Protein AF-A0A956JD19-F1 (afdb_monomer_lite)

Foldseek 3Di:
DDKDWLDWEDDPFGIKTKIFDFADPDPDDDPPDDPQWTETFIWMWDQGPVRDIDDTDTLDHDTPKHKANWAKYFADAAVDRATKMWIWIDIVVDFTWIFIAHPNSHTPDGIDGPRVPDDDDRDDHQWDQDFQRKTKGWDAPDVPGPDIDMDIDHRNGDGDDDDD

pLDDT: mean 80.89, std 16.28, range [37.28, 97.06]

Radius of gyration: 16.36 Å; chains: 1; bounding box: 52×37×40 Å

Structure (mmCIF, N/CA/C/O backbone):
data_AF-A0A956JD19-F1
#
_entry.id   AF-A0A956JD19-F1
#
loop_
_atom_site.group_PDB
_atom_site.id
_atom_site.type_symbol
_atom_site.label_atom_id
_atom_site.label_alt_id
_atom_site.label_comp_id
_atom_site.label_asym_id
_atom_site.label_entity_id
_atom_site.label_seq_id
_atom_site.pdbx_PDB_ins_code
_atom_site.Cartn_x
_atom_site.Cartn_y
_atom_site.Cartn_z
_atom_site.occupancy
_atom_site.B_iso_or_equiv
_atom_site.auth_seq_id
_atom_site.auth_comp_id
_atom_site.auth_asym_id
_atom_site.auth_atom_id
_atom_site.pdbx_PDB_model_num
ATOM 1 N N . MET A 1 1 ? 9.525 16.957 -7.172 1.00 48.44 1 MET A N 1
ATOM 2 C CA . MET A 1 1 ? 9.173 15.531 -7.060 1.00 48.44 1 MET A CA 1
ATOM 3 C C . MET A 1 1 ? 8.176 15.224 -8.157 1.00 48.44 1 MET A C 1
ATOM 5 O O . MET A 1 1 ? 7.160 15.902 -8.221 1.00 48.44 1 MET A O 1
ATOM 9 N N . ALA A 1 2 ? 8.497 14.289 -9.046 1.00 60.81 2 ALA A N 1
ATOM 10 C CA . ALA A 1 2 ? 7.468 13.581 -9.795 1.00 60.81 2 ALA A CA 1
ATOM 11 C C . ALA A 1 2 ? 7.037 12.407 -8.906 1.00 60.81 2 ALA A C 1
ATOM 13 O O . ALA A 1 2 ? 7.885 11.768 -8.280 1.00 60.81 2 ALA A O 1
ATOM 14 N N . SER A 1 3 ? 5.739 12.197 -8.756 1.00 65.25 3 SER A N 1
ATOM 15 C CA . SER A 1 3 ? 5.184 11.096 -7.980 1.00 65.25 3 SER A CA 1
ATOM 16 C C . SER A 1 3 ? 3.886 10.664 -8.636 1.00 65.25 3 SER A C 1
ATOM 18 O O . SER A 1 3 ? 3.128 11.505 -9.126 1.00 65.25 3 SER A O 1
ATOM 20 N N . GLU A 1 4 ? 3.669 9.358 -8.662 1.00 79.06 4 GLU A N 1
ATOM 21 C CA . GLU A 1 4 ? 2.478 8.726 -9.200 1.00 79.06 4 GLU A CA 1
ATOM 22 C C . GLU A 1 4 ? 1.691 8.098 -8.053 1.00 79.06 4 GLU A C 1
ATOM 24 O O . GLU A 1 4 ? 2.260 7.500 -7.137 1.00 79.06 4 GLU A O 1
ATOM 29 N N . LEU A 1 5 ? 0.369 8.261 -8.086 1.00 83.88 5 LEU A N 1
ATOM 30 C CA . LEU A 1 5 ? -0.511 7.645 -7.103 1.00 83.88 5 LEU A CA 1
ATOM 31 C C . LEU A 1 5 ? -0.462 6.122 -7.263 1.00 83.88 5 LEU A C 1
ATOM 33 O O . LEU A 1 5 ? -0.777 5.614 -8.336 1.00 83.88 5 LEU A O 1
ATOM 37 N N . GLY A 1 6 ? -0.103 5.416 -6.193 1.00 84.56 6 GLY A N 1
ATOM 38 C CA . GLY A 1 6 ? -0.198 3.959 -6.117 1.00 84.56 6 GLY A CA 1
ATOM 39 C C . GLY A 1 6 ? -1.596 3.507 -5.692 1.00 84.56 6 GLY A C 1
ATOM 40 O O . GLY A 1 6 ? -2.236 2.705 -6.372 1.00 84.56 6 GLY A O 1
ATOM 41 N N . GLY A 1 7 ? -2.124 4.101 -4.617 1.00 89.88 7 GLY A N 1
ATOM 42 C CA . GLY A 1 7 ? -3.463 3.782 -4.125 1.00 89.88 7 GLY A CA 1
ATOM 43 C C . GLY A 1 7 ? -3.964 4.691 -3.013 1.00 89.88 7 GLY A C 1
ATOM 44 O O . GLY A 1 7 ? -3.231 5.558 -2.529 1.00 89.88 7 GLY A O 1
ATOM 45 N N . ALA A 1 8 ? -5.229 4.500 -2.631 1.00 92.19 8 ALA A N 1
ATOM 46 C CA . ALA A 1 8 ? -5.887 5.320 -1.624 1.00 92.19 8 ALA A CA 1
ATOM 47 C C . ALA A 1 8 ? -6.795 4.494 -0.702 1.00 92.19 8 ALA A C 1
ATOM 49 O O . ALA A 1 8 ? -7.709 3.804 -1.149 1.00 92.19 8 ALA A O 1
ATOM 50 N N . ALA A 1 9 ? -6.616 4.647 0.608 1.00 93.31 9 ALA A N 1
ATOM 51 C CA . ALA A 1 9 ? -7.448 4.022 1.627 1.00 93.31 9 ALA A CA 1
ATOM 52 C C . ALA A 1 9 ? -8.244 5.060 2.428 1.00 93.31 9 ALA A C 1
ATOM 54 O O . ALA A 1 9 ? -7.809 6.193 2.625 1.00 93.31 9 ALA A O 1
ATOM 55 N N . ILE A 1 10 ? -9.413 4.654 2.927 1.00 91.12 10 ILE A N 1
ATOM 56 C CA . ILE A 1 10 ? -10.207 5.468 3.855 1.00 91.12 10 ILE A CA 1
ATOM 57 C C . ILE A 1 10 ? -9.509 5.504 5.219 1.00 91.12 10 ILE A C 1
ATOM 59 O O . ILE A 1 10 ? -9.130 4.459 5.752 1.00 91.12 10 ILE A O 1
ATOM 63 N N . SER A 1 11 ? -9.414 6.703 5.789 1.00 91.19 11 SER A N 1
ATOM 64 C CA . SER A 1 11 ? -9.006 6.972 7.170 1.00 91.19 11 SER A CA 1
ATOM 65 C C . SER A 1 11 ? -10.190 7.518 7.970 1.00 91.19 11 SER A C 1
ATOM 67 O O . SER A 1 11 ? -11.114 8.099 7.398 1.00 91.19 11 SER A O 1
ATOM 69 N N . ALA A 1 12 ? -10.153 7.405 9.302 1.00 86.69 12 ALA A N 1
ATOM 70 C CA . ALA A 1 12 ? -11.131 8.052 10.176 1.00 86.69 12 ALA A CA 1
ATOM 71 C C . ALA A 1 12 ? -11.235 9.575 9.949 1.00 86.69 12 ALA A C 1
ATOM 73 O O . ALA A 1 12 ? -12.303 10.155 10.145 1.00 86.69 12 ALA A O 1
ATOM 74 N N . GLY A 1 13 ? -10.137 10.222 9.542 1.00 87.50 13 GLY A N 1
ATOM 75 C CA . GLY A 1 13 ? -10.056 11.673 9.352 1.00 87.50 13 GLY A CA 1
ATOM 76 C C . GLY A 1 13 ? -10.037 12.143 7.898 1.00 87.50 13 GLY A C 1
ATOM 77 O O . GLY A 1 13 ? -9.873 13.340 7.677 1.00 87.50 13 GLY A O 1
ATOM 78 N N . GLY A 1 14 ? -10.167 11.241 6.919 1.00 93.00 14 GLY A N 1
ATOM 79 C CA . GLY A 1 14 ? -10.000 11.553 5.500 1.00 93.00 14 GLY A CA 1
ATOM 80 C C . GLY A 1 14 ? -9.499 10.350 4.705 1.00 93.00 14 GLY A C 1
ATOM 81 O O . GLY A 1 14 ? -10.160 9.313 4.658 1.00 93.00 14 GLY A O 1
ATOM 82 N N . TRP A 1 15 ? -8.335 10.490 4.073 1.00 93.25 15 TRP A N 1
ATOM 83 C CA . TRP A 1 15 ? -7.761 9.487 3.175 1.00 93.25 15 TRP A CA 1
ATOM 84 C C . TRP A 1 15 ? -6.287 9.263 3.487 1.00 93.25 15 TRP A C 1
ATOM 86 O O . TRP A 1 15 ? -5.600 10.154 3.981 1.00 93.25 15 TRP A O 1
ATOM 96 N N . VAL A 1 16 ? -5.790 8.086 3.138 1.00 94.50 16 VAL A N 1
ATOM 97 C CA . VAL A 1 16 ? -4.364 7.765 3.126 1.00 94.50 16 VAL A CA 1
ATOM 98 C C . VAL A 1 16 ? -3.981 7.427 1.708 1.00 94.50 16 VAL A C 1
ATOM 100 O O . VAL A 1 16 ? -4.634 6.593 1.090 1.00 94.50 16 VAL A O 1
ATOM 103 N N . LEU A 1 17 ? -2.940 8.065 1.194 1.00 93.25 17 LEU A N 1
ATOM 104 C CA . LEU A 1 17 ? -2.399 7.788 -0.127 1.00 93.25 17 LEU A CA 1
ATOM 105 C C . LEU A 1 17 ? -1.077 7.052 0.016 1.00 93.25 17 LEU A C 1
ATOM 107 O O . LEU A 1 17 ? -0.261 7.432 0.857 1.00 93.25 17 LEU A O 1
ATOM 111 N N . VAL A 1 18 ? -0.847 6.068 -0.849 1.00 91.69 18 VAL A N 1
ATOM 112 C CA . VAL A 1 18 ? 0.504 5.583 -1.146 1.00 91.69 18 VAL A CA 1
ATOM 113 C C . VAL A 1 18 ? 0.912 6.021 -2.537 1.00 91.69 18 VAL A C 1
ATOM 115 O O . VAL A 1 18 ? 0.091 6.125 -3.451 1.00 91.69 18 VAL A O 1
ATOM 118 N N . LEU A 1 19 ? 2.191 6.314 -2.678 1.00 87.25 19 LEU A N 1
ATOM 119 C CA . LEU A 1 19 ? 2.780 6.966 -3.826 1.00 87.25 19 LEU A CA 1
ATOM 120 C C . LEU A 1 19 ? 3.996 6.167 -4.272 1.00 87.25 19 LEU A C 1
ATOM 122 O O . LEU A 1 19 ? 4.847 5.858 -3.443 1.00 87.25 19 LEU A O 1
ATOM 126 N N . ASN A 1 20 ? 4.124 5.933 -5.574 1.00 80.88 20 ASN A N 1
ATOM 127 C CA . ASN A 1 20 ? 5.423 5.638 -6.165 1.00 80.88 20 ASN A CA 1
ATOM 128 C C . ASN A 1 20 ? 6.095 6.992 -6.411 1.00 80.88 20 ASN A C 1
ATOM 130 O O . ASN A 1 20 ? 5.587 7.819 -7.180 1.00 80.88 20 ASN A O 1
ATOM 134 N N . ALA A 1 21 ? 7.187 7.288 -5.717 1.00 65.81 21 ALA A N 1
ATOM 135 C CA . ALA A 1 21 ? 7.837 8.586 -5.814 1.00 65.81 21 ALA A CA 1
ATOM 136 C C . ALA A 1 21 ? 9.330 8.440 -6.085 1.00 65.81 21 ALA A C 1
ATOM 138 O O . ALA A 1 21 ? 9.998 7.551 -5.582 1.00 65.81 21 ALA A O 1
ATOM 139 N N . HIS A 1 22 ? 9.860 9.347 -6.900 1.00 61.62 22 HIS A N 1
ATOM 140 C CA . HIS A 1 22 ? 11.223 9.253 -7.422 1.00 61.62 22 HIS A CA 1
ATOM 14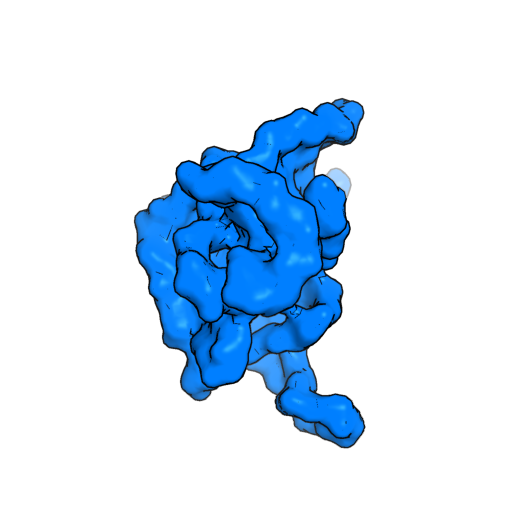1 C C . HIS A 1 22 ? 12.349 9.510 -6.397 1.00 61.62 22 HIS A C 1
ATOM 143 O O . HIS A 1 22 ? 13.493 9.582 -6.838 1.00 61.62 22 HIS A O 1
ATOM 149 N N . GLN A 1 23 ? 12.036 9.728 -5.104 1.00 64.94 23 GLN A N 1
ATOM 150 C CA . GLN A 1 23 ? 13.008 9.694 -3.997 1.00 64.94 23 GLN A CA 1
ATOM 151 C C . GLN A 1 23 ? 12.409 10.031 -2.622 1.00 64.94 23 GLN A C 1
ATOM 153 O O . GLN A 1 23 ? 11.797 11.099 -2.485 1.00 64.94 23 GLN A O 1
ATOM 158 N N . ALA A 1 24 ? 12.750 9.249 -1.590 1.00 59.19 24 ALA A N 1
ATOM 159 C CA . ALA A 1 24 ? 12.874 9.750 -0.218 1.00 59.19 24 ALA A CA 1
ATOM 160 C C . ALA A 1 24 ? 13.912 10.898 -0.142 1.00 59.19 24 ALA A C 1
ATOM 162 O O . ALA A 1 24 ? 14.731 11.039 -1.052 1.00 59.19 24 ALA A O 1
ATOM 163 N N . PRO A 1 25 ? 13.900 11.799 0.867 1.00 55.69 25 PRO A N 1
ATOM 164 C CA . PRO A 1 25 ? 14.813 12.931 0.921 1.00 55.69 25 PRO A CA 1
ATOM 165 C C . PRO A 1 25 ? 16.252 12.427 0.851 1.00 55.69 25 PRO A C 1
ATOM 167 O O . PRO A 1 25 ? 16.752 11.826 1.798 1.00 55.69 25 PRO A O 1
ATOM 170 N N . ALA A 1 26 ? 16.913 12.680 -0.278 1.00 46.59 26 ALA A N 1
ATOM 171 C CA . ALA A 1 26 ? 18.277 12.242 -0.503 1.00 46.59 26 ALA A CA 1
ATOM 172 C C . ALA A 1 26 ? 19.179 12.731 0.641 1.00 46.59 26 ALA A C 1
ATOM 174 O O . ALA A 1 26 ? 19.298 13.935 0.883 1.00 46.59 26 ALA A O 1
ATOM 175 N N . THR A 1 27 ? 19.859 11.811 1.322 1.00 47.06 27 THR A N 1
ATOM 176 C CA . THR A 1 27 ? 20.894 12.139 2.321 1.00 47.06 27 THR A CA 1
ATOM 177 C C . THR A 1 27 ? 22.120 12.817 1.694 1.00 47.06 27 THR A C 1
ATOM 179 O O . THR A 1 27 ? 22.932 13.410 2.405 1.00 47.06 27 THR A O 1
ATOM 182 N N . LEU A 1 28 ? 22.240 12.796 0.362 1.00 39.66 28 LEU A N 1
ATOM 183 C CA . LEU A 1 28 ? 23.251 13.509 -0.414 1.00 39.66 28 LEU A CA 1
ATOM 184 C C . LEU A 1 28 ? 22.563 14.470 -1.390 1.00 39.66 28 LEU A C 1
ATOM 186 O O . LEU A 1 28 ? 21.637 14.092 -2.099 1.00 39.66 28 LEU A O 1
ATOM 190 N N . GLY A 1 29 ? 23.004 15.731 -1.374 1.00 37.28 29 GLY A N 1
ATOM 191 C CA . GLY A 1 29 ? 22.355 16.871 -2.022 1.00 37.28 29 GLY A CA 1
ATOM 192 C C . GLY A 1 29 ? 21.846 16.611 -3.443 1.00 37.28 29 GLY A C 1
ATOM 193 O O . GLY A 1 29 ? 22.511 15.969 -4.253 1.00 37.28 29 GLY A O 1
ATOM 194 N N . GLN A 1 30 ? 20.656 17.156 -3.714 1.00 40.50 30 GLN A N 1
ATOM 195 C CA . GLN A 1 30 ? 19.883 16.981 -4.941 1.00 40.50 30 GLN A CA 1
ATOM 196 C C . GLN A 1 30 ? 20.736 17.036 -6.212 1.00 40.50 30 GLN A C 1
ATOM 198 O O . GLN A 1 30 ? 21.075 18.107 -6.715 1.00 40.50 30 GLN A O 1
ATOM 203 N N . SER A 1 31 ? 21.006 15.860 -6.771 1.00 37.94 31 SER A N 1
ATOM 204 C CA . SER A 1 31 ? 21.437 15.709 -8.155 1.00 37.94 31 SER A CA 1
ATOM 205 C C . SER A 1 31 ? 20.204 15.325 -8.961 1.00 37.94 31 SER A C 1
ATOM 207 O O . SER A 1 31 ? 19.841 14.165 -9.103 1.00 37.94 31 SER A O 1
ATOM 209 N N . SER A 1 32 ? 19.497 16.366 -9.388 1.00 43.31 32 SER A N 1
ATOM 210 C CA . SER A 1 32 ? 18.395 16.353 -10.347 1.00 43.31 32 SER A CA 1
ATOM 211 C C . SER A 1 32 ? 18.546 15.256 -11.420 1.00 43.31 32 SER A C 1
ATOM 213 O O . SER A 1 32 ? 19.412 15.372 -12.282 1.00 43.31 32 SER A O 1
ATOM 215 N N . TYR A 1 33 ? 17.647 14.266 -11.408 1.00 49.62 33 TYR A N 1
ATOM 216 C CA . TYR A 1 33 ? 17.371 13.327 -12.507 1.00 49.62 33 TYR A CA 1
ATOM 217 C C . TYR A 1 33 ? 18.577 12.570 -13.094 1.00 49.62 33 TYR A C 1
ATOM 219 O O . TYR A 1 33 ? 18.645 12.401 -14.310 1.00 49.62 33 TYR A O 1
ATOM 227 N N . ASP A 1 34 ? 19.528 12.113 -12.277 1.00 52.50 34 ASP A N 1
ATOM 228 C CA . ASP A 1 34 ? 20.546 11.166 -12.748 1.00 52.50 34 ASP A CA 1
ATOM 229 C C . ASP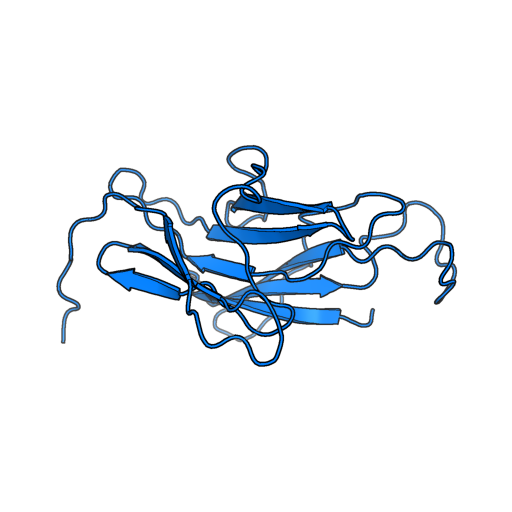 A 1 34 ? 20.009 9.720 -12.676 1.00 52.50 34 ASP A C 1
ATOM 231 O O . ASP A 1 34 ? 19.869 9.177 -11.578 1.00 52.50 34 ASP A O 1
ATOM 235 N N . PRO A 1 35 ? 19.746 9.047 -13.814 1.00 53.06 35 PRO A N 1
ATOM 236 C CA . PRO A 1 35 ? 19.207 7.686 -13.828 1.00 53.06 35 PRO A CA 1
ATOM 237 C C . PRO A 1 35 ? 20.093 6.648 -13.121 1.00 53.06 35 PRO A C 1
ATOM 239 O O . PRO A 1 35 ? 19.615 5.558 -12.824 1.00 53.06 35 PRO A O 1
ATOM 242 N N . GLY A 1 36 ? 21.376 6.952 -12.882 1.00 53.66 36 GLY A N 1
ATOM 243 C CA . GLY A 1 36 ? 22.304 6.074 -12.166 1.00 53.66 36 GLY A CA 1
ATOM 244 C C . GLY A 1 36 ? 22.221 6.158 -10.638 1.00 53.66 36 GLY A C 1
ATOM 245 O O . GLY A 1 36 ? 22.753 5.276 -9.966 1.00 53.66 36 GLY A O 1
ATOM 246 N N . SER A 1 37 ? 21.575 7.193 -10.092 1.00 56.62 37 SER A N 1
ATOM 247 C CA . SER A 1 37 ? 21.452 7.434 -8.645 1.00 56.62 37 SER A CA 1
ATOM 248 C C . SER A 1 37 ? 20.009 7.629 -8.161 1.00 56.62 37 SER A C 1
ATOM 250 O O . SER A 1 37 ? 19.789 7.747 -6.957 1.00 56.62 37 SER A O 1
ATOM 252 N N . MET A 1 38 ? 19.029 7.624 -9.070 1.00 58.19 38 MET A N 1
ATOM 253 C CA . MET A 1 38 ? 17.605 7.640 -8.731 1.00 58.19 38 MET A CA 1
ATOM 254 C C . MET A 1 38 ? 17.148 6.278 -8.192 1.00 58.19 38 MET A C 1
ATOM 256 O O . MET A 1 38 ? 17.320 5.264 -8.868 1.00 58.19 38 MET A O 1
ATOM 260 N N . ASN A 1 39 ? 16.524 6.287 -7.013 1.00 64.75 39 ASN A N 1
ATOM 261 C CA . ASN A 1 39 ? 15.675 5.217 -6.501 1.00 64.75 39 ASN A CA 1
ATOM 262 C C . ASN A 1 39 ? 14.200 5.649 -6.545 1.00 64.75 39 ASN A C 1
ATOM 264 O O . ASN A 1 39 ? 13.876 6.798 -6.256 1.00 64.75 39 ASN A O 1
ATOM 268 N N . GLN A 1 40 ? 13.302 4.750 -6.939 1.00 74.75 40 GLN A N 1
ATOM 269 C CA . GLN A 1 40 ? 11.874 4.903 -6.662 1.00 74.75 40 GLN A CA 1
ATOM 270 C C . GLN A 1 40 ? 11.591 4.340 -5.274 1.00 74.75 40 GLN A C 1
ATOM 272 O O . GLN A 1 40 ? 11.990 3.224 -4.979 1.00 74.75 40 GLN A O 1
ATOM 277 N N . ASP A 1 41 ? 10.926 5.128 -4.440 1.00 84.56 41 ASP A N 1
ATOM 278 C CA . ASP A 1 41 ? 10.539 4.752 -3.089 1.00 84.56 41 ASP A CA 1
ATOM 279 C C . ASP A 1 41 ? 9.022 4.865 -2.924 1.00 84.56 41 ASP A C 1
ATOM 281 O O . ASP A 1 41 ? 8.346 5.664 -3.590 1.00 84.56 41 ASP A O 1
ATOM 285 N N . ILE A 1 42 ? 8.491 4.102 -1.973 1.00 87.31 42 ILE A N 1
ATOM 286 C CA . ILE A 1 42 ? 7.083 4.142 -1.608 1.00 87.31 42 ILE A CA 1
ATOM 287 C C . ILE A 1 42 ? 6.885 5.189 -0.517 1.00 87.31 42 ILE A C 1
ATOM 289 O O . ILE A 1 42 ? 7.340 5.046 0.620 1.00 87.31 42 ILE A O 1
ATOM 293 N N . GLY A 1 43 ? 6.173 6.252 -0.877 1.00 90.25 43 GLY A N 1
ATOM 294 C CA . GLY A 1 43 ? 5.724 7.285 0.045 1.00 90.25 43 GLY A CA 1
ATOM 295 C C . GLY A 1 43 ? 4.298 7.029 0.522 1.00 90.25 43 GLY A C 1
ATOM 296 O O . GLY A 1 43 ? 3.477 6.475 -0.201 1.00 90.25 43 GLY A O 1
ATOM 297 N N . MET A 1 44 ? 3.983 7.497 1.720 1.00 92.81 44 MET A N 1
ATOM 298 C CA . MET A 1 44 ? 2.653 7.532 2.308 1.00 92.81 44 MET A CA 1
ATOM 299 C C . MET A 1 44 ? 2.323 8.963 2.722 1.00 92.81 44 MET A C 1
ATOM 301 O O . MET A 1 44 ? 3.178 9.686 3.229 1.00 92.81 44 MET A O 1
ATOM 305 N N . SER A 1 45 ? 1.084 9.398 2.523 1.00 93.81 45 SER A N 1
ATOM 306 C CA . SER A 1 45 ? 0.632 10.697 3.018 1.00 93.81 45 SER A CA 1
ATOM 307 C C . SER A 1 45 ? -0.828 10.654 3.441 1.00 93.81 45 SER A C 1
ATOM 309 O O . SER A 1 45 ? -1.665 10.042 2.779 1.00 93.81 45 SER A O 1
ATOM 311 N N . MET A 1 46 ? -1.129 11.328 4.546 1.00 94.25 46 MET A N 1
ATOM 312 C CA . MET A 1 46 ? -2.494 11.524 5.022 1.00 94.25 46 MET A CA 1
ATOM 313 C C . MET A 1 46 ? -3.093 12.753 4.343 1.00 94.25 46 MET A C 1
ATOM 315 O O . MET A 1 46 ? -2.476 13.816 4.330 1.00 94.25 46 MET A O 1
ATOM 319 N N . ILE A 1 47 ? -4.313 12.630 3.835 1.00 94.31 47 ILE A N 1
ATOM 320 C CA . ILE A 1 47 ? -5.116 13.744 3.336 1.00 94.31 47 ILE A CA 1
ATOM 321 C C . ILE A 1 47 ? -6.273 13.948 4.306 1.00 94.31 47 ILE A C 1
ATOM 323 O O . ILE A 1 47 ? -7.095 13.048 4.498 1.00 94.31 47 ILE A O 1
ATOM 327 N N . GLY A 1 48 ? -6.338 15.126 4.924 1.00 93.25 48 GLY A N 1
ATOM 328 C CA . GLY A 1 48 ? -7.430 15.486 5.823 1.00 93.25 48 GLY A CA 1
ATOM 329 C C . GLY A 1 48 ? -8.782 15.521 5.107 1.00 93.25 48 GLY A C 1
ATOM 330 O O . GLY A 1 48 ? -8.866 15.641 3.884 1.00 93.25 48 GLY A O 1
ATOM 331 N N . GLY A 1 49 ? -9.873 15.444 5.869 1.00 92.00 49 GLY A N 1
ATOM 332 C CA . GLY A 1 49 ? -11.240 15.532 5.340 1.00 92.00 49 GLY A CA 1
ATOM 333 C C . GLY A 1 49 ? -11.563 16.872 4.663 1.00 92.00 49 GLY A C 1
ATOM 334 O O . GLY A 1 49 ? -12.526 16.961 3.907 1.00 92.00 49 GLY A O 1
ATOM 335 N N . ASP A 1 50 ? -10.742 17.896 4.894 1.00 93.44 50 ASP A N 1
ATOM 336 C CA . ASP A 1 50 ? -10.751 19.197 4.218 1.00 93.44 50 ASP A CA 1
ATOM 337 C C . ASP A 1 50 ? -9.846 19.250 2.970 1.00 93.44 50 ASP A C 1
ATOM 339 O O . ASP A 1 50 ? -9.659 20.317 2.386 1.00 93.44 50 ASP A O 1
ATOM 343 N N . LEU A 1 51 ? -9.299 18.103 2.553 1.00 90.44 51 LEU A N 1
ATOM 344 C CA . LEU A 1 51 ? -8.332 17.937 1.465 1.00 90.44 51 LEU A CA 1
ATOM 345 C C . LEU A 1 51 ? -6.963 18.581 1.729 1.00 90.44 51 LEU A C 1
ATOM 347 O O . LEU A 1 51 ? -6.172 18.743 0.797 1.00 90.44 51 LEU A O 1
ATOM 351 N N . SER A 1 52 ? -6.650 18.926 2.981 1.00 93.44 52 SER A N 1
ATOM 352 C CA . SER A 1 52 ? -5.308 19.378 3.346 1.00 93.44 52 SER A CA 1
ATOM 353 C C . SER A 1 52 ? -4.311 18.204 3.304 1.00 93.44 52 SER A C 1
ATOM 355 O O . SER A 1 52 ? -4.561 17.159 3.914 1.00 93.44 52 SER A O 1
ATOM 357 N N . PRO A 1 53 ? -3.184 18.323 2.575 1.00 90.62 53 PRO A N 1
ATOM 358 C CA . PRO A 1 53 ? -2.177 17.272 2.542 1.00 90.62 53 PRO A CA 1
ATOM 359 C C . PRO A 1 53 ? -1.263 17.345 3.769 1.00 90.62 53 PRO A C 1
ATOM 361 O O . PRO A 1 53 ? -0.757 18.411 4.130 1.00 90.62 53 PRO A O 1
ATOM 364 N N . GLY A 1 54 ? -1.014 16.192 4.381 1.00 90.62 54 GLY A N 1
ATOM 365 C CA . GLY A 1 54 ? 0.049 16.000 5.356 1.00 90.62 54 GLY A CA 1
ATOM 366 C C . GLY A 1 54 ? 1.432 15.880 4.700 1.00 90.62 54 GLY A C 1
ATOM 367 O O . GLY A 1 54 ? 1.563 15.908 3.473 1.00 90.62 54 GLY A O 1
ATOM 368 N N . PRO A 1 55 ? 2.498 15.733 5.505 1.00 90.38 55 PRO A N 1
ATOM 369 C CA . PRO A 1 55 ? 3.820 15.412 4.977 1.00 90.38 55 PRO A CA 1
ATOM 370 C C . PRO A 1 55 ? 3.827 14.037 4.286 1.00 90.38 55 PRO A C 1
ATOM 372 O O . PRO A 1 55 ? 2.952 13.200 4.520 1.00 90.38 55 PRO A O 1
ATOM 375 N N . VAL A 1 56 ? 4.837 13.803 3.444 1.00 89.12 56 VAL A N 1
ATOM 376 C CA . VAL A 1 56 ? 5.141 12.462 2.926 1.00 89.12 56 VAL A CA 1
ATOM 377 C C . VAL A 1 56 ? 6.010 11.732 3.947 1.00 89.12 56 VAL A C 1
ATOM 379 O O . VAL A 1 56 ? 7.062 12.238 4.341 1.00 89.12 56 VAL A O 1
ATOM 382 N N . ILE A 1 57 ? 5.561 10.552 4.355 1.00 90.75 57 ILE A N 1
ATOM 383 C CA . ILE A 1 57 ? 6.293 9.575 5.157 1.00 90.75 57 ILE A CA 1
ATOM 384 C C . ILE A 1 57 ? 6.823 8.499 4.214 1.00 90.75 57 ILE A C 1
ATOM 386 O O . ILE A 1 57 ? 6.082 8.002 3.375 1.00 90.75 57 ILE A O 1
ATOM 390 N N . TRP A 1 58 ? 8.091 8.134 4.335 1.00 89.25 58 TRP A N 1
ATOM 391 C CA . TRP A 1 58 ? 8.711 7.154 3.447 1.00 89.25 58 TRP A CA 1
ATOM 392 C C . TRP A 1 58 ? 8.630 5.771 4.069 1.00 89.25 58 TRP A C 1
ATOM 394 O O . TRP A 1 58 ? 9.161 5.548 5.155 1.00 89.25 58 TRP A O 1
ATOM 404 N N . LEU A 1 59 ? 7.923 4.867 3.393 1.00 89.25 59 LEU A N 1
ATOM 405 C CA . LEU A 1 59 ? 7.831 3.464 3.788 1.00 89.25 59 LEU A CA 1
ATOM 406 C C . LEU A 1 59 ? 9.076 2.694 3.334 1.00 89.25 59 LEU A C 1
ATOM 408 O O . LEU A 1 59 ? 9.462 1.714 3.964 1.00 89.25 59 LEU A O 1
ATOM 412 N N . THR A 1 60 ? 9.727 3.155 2.268 1.00 86.00 60 THR A N 1
ATOM 413 C CA . THR A 1 60 ? 11.015 2.638 1.801 1.00 86.00 60 THR A CA 1
ATOM 414 C C . THR A 1 60 ? 12.006 3.785 1.605 1.00 86.00 60 THR A C 1
ATOM 416 O O . THR A 1 60 ? 11.609 4.921 1.354 1.00 86.00 60 THR A O 1
ATOM 419 N N . ASP A 1 61 ? 13.292 3.481 1.771 1.00 80.12 61 ASP A N 1
ATOM 420 C CA . ASP A 1 61 ? 14.430 4.378 1.515 1.00 80.12 61 ASP A CA 1
ATOM 421 C C . ASP A 1 61 ? 15.649 3.501 1.181 1.00 80.12 61 ASP A C 1
ATOM 423 O O . ASP A 1 61 ? 16.660 3.469 1.894 1.00 80.12 61 ASP A O 1
ATOM 427 N N . THR A 1 62 ? 15.500 2.640 0.167 1.00 73.81 62 THR A N 1
ATOM 428 C CA . THR A 1 62 ? 16.520 1.631 -0.138 1.00 73.81 62 THR A CA 1
ATOM 429 C C . THR A 1 62 ? 17.408 2.096 -1.281 1.00 73.81 62 THR A C 1
ATOM 431 O O . THR A 1 62 ? 17.053 2.043 -2.458 1.00 73.81 62 THR A O 1
ATOM 434 N N . ALA A 1 63 ? 18.631 2.500 -0.941 1.00 71.31 63 ALA A N 1
ATOM 435 C CA . ALA A 1 63 ? 19.593 2.986 -1.922 1.00 71.31 63 ALA A CA 1
ATOM 436 C C . ALA A 1 63 ? 19.837 1.977 -3.064 1.00 71.31 63 ALA A C 1
ATOM 438 O O . ALA A 1 63 ? 20.189 0.815 -2.837 1.00 71.31 63 ALA A O 1
ATOM 439 N N . GLY A 1 64 ? 19.704 2.455 -4.305 1.00 68.44 64 GLY A N 1
ATOM 440 C CA . GLY A 1 64 ? 19.957 1.672 -5.518 1.00 68.44 64 GLY A CA 1
ATOM 441 C C . GLY A 1 64 ? 18.875 0.643 -5.867 1.00 68.44 64 GLY A C 1
ATOM 442 O O . GLY A 1 64 ? 19.122 -0.208 -6.725 1.00 68.44 64 GLY A O 1
ATOM 443 N N . ARG A 1 65 ? 17.704 0.694 -5.219 1.00 74.00 65 ARG A N 1
ATOM 444 C CA . ARG A 1 65 ? 16.510 -0.088 -5.582 1.00 74.00 65 ARG A CA 1
ATOM 445 C C . ARG A 1 65 ? 15.416 0.846 -6.109 1.00 74.00 65 ARG A C 1
ATOM 447 O O . ARG A 1 65 ? 15.489 2.042 -5.909 1.00 74.00 65 ARG A O 1
ATOM 454 N N . ASN A 1 66 ? 14.491 0.318 -6.903 1.00 75.06 66 ASN A N 1
ATOM 455 C CA . ASN A 1 66 ? 13.359 1.073 -7.451 1.00 75.06 66 ASN A CA 1
ATOM 456 C C . ASN A 1 66 ? 12.063 0.391 -7.019 1.00 75.06 66 ASN A C 1
ATOM 458 O O . ASN A 1 66 ? 11.478 -0.373 -7.775 1.00 75.06 66 ASN A O 1
ATOM 462 N N . GLU A 1 67 ? 11.646 0.602 -5.790 1.00 81.31 67 GLU A N 1
ATOM 463 C CA . GLU A 1 67 ? 10.384 0.089 -5.297 1.00 81.31 67 GLU A CA 1
ATOM 464 C C . GLU A 1 67 ? 9.206 0.708 -6.071 1.00 81.31 67 GLU A C 1
ATOM 466 O O . GLU A 1 67 ? 9.076 1.930 -6.185 1.00 81.31 67 GLU A O 1
ATOM 471 N N . ASP A 1 68 ? 8.365 -0.157 -6.638 1.00 82.81 68 ASP A N 1
ATOM 472 C CA . ASP A 1 68 ? 7.214 0.199 -7.461 1.00 82.81 68 ASP A CA 1
ATOM 473 C C . ASP A 1 68 ? 5.934 -0.524 -7.002 1.00 82.81 68 ASP A C 1
ATOM 475 O O . ASP A 1 68 ? 5.889 -1.207 -5.974 1.00 82.81 68 ASP A O 1
ATOM 479 N N . ASP A 1 69 ? 4.850 -0.309 -7.745 1.00 84.88 69 ASP A N 1
ATOM 480 C CA . ASP A 1 69 ? 3.565 -0.990 -7.574 1.00 84.88 69 ASP A CA 1
ATOM 481 C C . ASP A 1 69 ? 2.950 -0.829 -6.169 1.00 84.88 69 ASP A C 1
ATOM 483 O O . ASP A 1 69 ? 2.297 -1.735 -5.636 1.00 84.88 69 ASP A O 1
ATOM 487 N N . ALA A 1 70 ? 3.133 0.359 -5.577 1.00 89.50 70 ALA A N 1
ATOM 488 C CA . ALA A 1 70 ? 2.546 0.721 -4.294 1.00 89.50 70 ALA A CA 1
ATOM 489 C C . ALA A 1 70 ? 1.022 0.512 -4.274 1.00 89.50 70 ALA A C 1
ATOM 491 O O . ALA A 1 70 ? 0.293 1.030 -5.119 1.00 89.50 70 ALA A O 1
ATOM 492 N N . SER A 1 71 ? 0.539 -0.220 -3.273 1.00 92.62 71 SER A N 1
ATOM 493 C CA . SER A 1 71 ? -0.873 -0.578 -3.084 1.00 92.62 71 SER A CA 1
ATOM 494 C C . SER A 1 71 ? -1.273 -0.369 -1.628 1.00 92.62 71 SER A C 1
ATOM 496 O O . SER A 1 71 ? -0.446 -0.593 -0.744 1.00 92.62 71 SER A O 1
ATOM 498 N N . ILE A 1 72 ? -2.516 0.035 -1.345 1.00 94.44 72 ILE A N 1
ATOM 499 C CA . ILE A 1 72 ? -2.963 0.240 0.040 1.00 94.44 72 ILE A CA 1
ATOM 500 C C . ILE A 1 72 ? -4.435 -0.107 0.231 1.00 94.44 72 ILE A C 1
ATOM 502 O O . ILE A 1 72 ? -5.291 0.259 -0.561 1.00 94.44 72 ILE A O 1
ATOM 506 N N . ALA A 1 73 ? -4.761 -0.743 1.351 1.00 94.69 73 ALA A N 1
ATOM 507 C CA . ALA A 1 73 ? -6.137 -0.821 1.821 1.00 94.69 73 ALA A CA 1
ATOM 508 C C . ALA A 1 73 ? -6.216 -0.662 3.334 1.00 94.69 73 ALA A C 1
ATOM 510 O O . ALA A 1 73 ? -5.302 -1.026 4.075 1.00 94.69 73 ALA A O 1
ATOM 511 N N . ARG A 1 74 ? -7.357 -0.146 3.798 1.00 93.88 74 ARG A N 1
ATOM 512 C CA . ARG A 1 74 ? -7.688 -0.141 5.220 1.00 93.88 74 ARG A CA 1
ATOM 513 C C . ARG A 1 74 ? -7.745 -1.581 5.729 1.00 93.88 74 ARG A C 1
ATOM 515 O O . ARG A 1 74 ? -8.461 -2.402 5.156 1.00 93.88 74 ARG A O 1
ATOM 522 N N . TRP A 1 75 ? -7.005 -1.853 6.798 1.00 93.50 75 TRP A N 1
ATOM 523 C CA . TRP A 1 75 ? -7.006 -3.128 7.496 1.00 93.50 75 TRP A CA 1
ATOM 524 C C . TRP A 1 75 ? -7.749 -2.995 8.828 1.00 93.50 75 TRP A C 1
ATOM 526 O O . TRP A 1 75 ? -7.432 -2.123 9.632 1.00 93.50 75 TRP A O 1
ATOM 536 N N . GLU A 1 76 ? -8.758 -3.839 9.049 1.00 90.44 76 GLU A N 1
ATOM 537 C CA . GLU A 1 76 ? -9.578 -3.837 10.271 1.00 90.44 76 GLU A CA 1
ATOM 538 C C . GLU A 1 76 ? -9.712 -5.266 10.805 1.00 90.44 76 GLU A C 1
ATOM 540 O O . GLU A 1 76 ? -10.696 -5.955 10.507 1.00 90.44 76 GLU A O 1
ATOM 545 N N . PRO A 1 77 ? -8.701 -5.748 11.542 1.00 88.12 77 PRO A N 1
ATOM 546 C CA . PRO A 1 77 ? -8.763 -7.047 12.187 1.00 88.12 77 PRO A CA 1
ATOM 547 C C . PRO A 1 77 ? -9.802 -7.063 13.317 1.00 88.12 77 PRO A C 1
ATOM 549 O O . PRO A 1 77 ? -10.080 -6.049 13.953 1.00 88.12 77 PRO A O 1
ATOM 552 N N . SER A 1 78 ? -10.410 -8.224 13.575 1.00 83.56 78 SER A N 1
ATOM 553 C CA . SER A 1 78 ? -11.485 -8.358 14.581 1.00 83.56 78 SER A CA 1
ATOM 554 C C . SER A 1 78 ? -11.069 -8.033 16.011 1.00 83.56 78 SER A C 1
ATOM 556 O O . SER A 1 78 ? -11.912 -7.702 16.841 1.00 83.56 78 SER A O 1
ATOM 558 N N . ASP A 1 79 ? -9.800 -8.254 16.321 1.00 85.00 79 ASP A N 1
ATOM 559 C CA . ASP A 1 79 ? -9.224 -8.206 17.659 1.00 85.00 79 ASP A CA 1
ATOM 560 C C . ASP A 1 79 ? -8.456 -6.907 17.926 1.00 85.00 79 ASP A C 1
ATOM 562 O O . ASP A 1 79 ? -7.978 -6.704 19.042 1.00 85.00 79 ASP A O 1
ATOM 566 N N . ASP A 1 80 ? -8.384 -6.011 16.939 1.00 87.06 80 ASP A N 1
ATOM 567 C CA . ASP A 1 80 ? -7.695 -4.734 17.055 1.00 87.06 80 ASP A CA 1
ATOM 568 C C . ASP A 1 80 ? -8.422 -3.627 16.272 1.00 87.06 80 ASP A C 1
ATOM 570 O O . ASP A 1 80 ? -8.455 -3.592 15.043 1.00 87.06 80 ASP A O 1
ATOM 574 N N . GLY A 1 81 ? -9.013 -2.695 17.025 1.00 86.06 81 GLY A N 1
ATOM 575 C CA . GLY A 1 81 ? -9.717 -1.530 16.487 1.00 86.06 81 GLY A CA 1
ATOM 576 C C . GLY A 1 81 ? -8.801 -0.365 16.105 1.00 86.06 81 GLY A C 1
ATOM 577 O O . GLY A 1 81 ? -9.309 0.690 15.714 1.00 86.06 81 GLY A O 1
ATOM 578 N N . ALA A 1 82 ? -7.479 -0.506 16.249 1.00 92.56 82 ALA A N 1
ATOM 579 C CA . ALA A 1 82 ? -6.539 0.519 15.835 1.00 92.56 82 ALA A CA 1
ATOM 580 C C . ALA A 1 82 ? -6.604 0.747 14.320 1.00 92.56 82 ALA A C 1
ATOM 582 O O . ALA A 1 82 ? -6.760 -0.169 13.511 1.00 92.56 82 ALA A O 1
ATOM 583 N N . GLU A 1 83 ? -6.471 2.014 13.943 1.00 93.12 83 GLU A N 1
ATOM 584 C CA . GLU A 1 83 ? -6.374 2.434 12.554 1.00 93.12 83 GLU A CA 1
ATOM 585 C C . GLU A 1 83 ? -5.036 1.966 11.973 1.00 93.12 83 GLU A C 1
ATOM 587 O O . GLU A 1 83 ? -3.975 2.348 12.455 1.00 93.12 83 GLU A O 1
ATOM 592 N N . GLN A 1 84 ? -5.104 1.099 10.963 1.00 94.56 84 GLN A N 1
ATOM 593 C CA . GLN A 1 84 ? -3.948 0.455 10.346 1.00 94.56 84 GLN A CA 1
ATOM 594 C C . GLN A 1 84 ? -4.239 0.106 8.886 1.00 94.56 84 GLN A C 1
ATOM 596 O O . GLN A 1 84 ? -5.394 0.010 8.464 1.00 94.56 84 GLN A O 1
ATOM 601 N N . TYR A 1 85 ? -3.190 -0.083 8.099 1.00 95.56 85 TYR A N 1
ATOM 602 C CA . TYR A 1 85 ? -3.286 -0.254 6.656 1.00 95.56 85 TYR A CA 1
ATOM 603 C C . TYR A 1 85 ? -2.434 -1.417 6.201 1.00 95.56 85 TYR A C 1
ATOM 605 O O . TYR A 1 85 ? -1.310 -1.583 6.666 1.00 95.56 85 TYR A O 1
ATOM 613 N N . LEU A 1 86 ? -2.962 -2.198 5.264 1.00 95.44 86 LEU A N 1
ATOM 614 C CA . LEU A 1 86 ? -2.165 -3.152 4.517 1.00 95.44 86 LEU A CA 1
ATOM 615 C C . LEU A 1 86 ? -1.554 -2.419 3.326 1.00 95.44 86 LEU A C 1
ATOM 617 O O . LEU A 1 86 ? -2.295 -1.852 2.522 1.00 95.44 86 LEU A O 1
ATOM 621 N N . VAL A 1 87 ? -0.23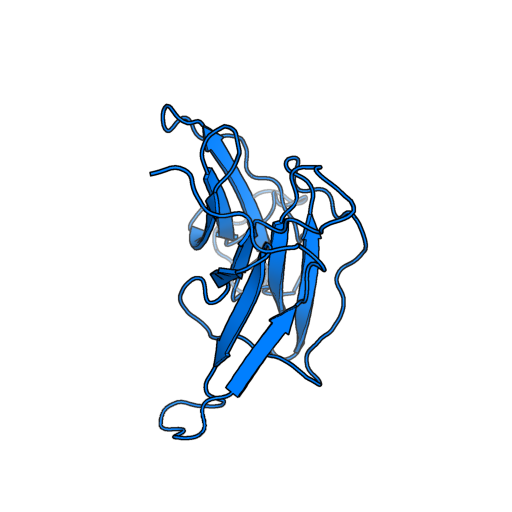0 -2.442 3.221 1.00 94.50 87 VAL A N 1
ATOM 622 C CA . VAL A 1 87 ? 0.528 -1.828 2.130 1.00 94.50 87 VAL A CA 1
ATOM 623 C C . VAL A 1 87 ? 1.286 -2.893 1.352 1.00 94.50 87 VAL A C 1
ATOM 625 O O . VAL A 1 87 ? 1.851 -3.820 1.935 1.00 94.50 87 VAL A O 1
ATOM 628 N N . GLY A 1 88 ? 1.266 -2.771 0.031 1.00 92.56 88 GLY A N 1
ATOM 629 C CA . GLY A 1 88 ? 2.035 -3.601 -0.886 1.00 92.56 88 GLY A CA 1
ATOM 630 C C . GLY A 1 88 ? 3.051 -2.757 -1.642 1.00 92.56 88 GLY A C 1
ATOM 631 O O . GLY A 1 88 ? 2.744 -1.625 -2.005 1.00 92.56 88 GLY A O 1
ATOM 632 N N . GLY A 1 89 ? 4.231 -3.313 -1.890 1.00 90.06 89 GLY A N 1
ATOM 633 C CA . GLY A 1 89 ? 5.225 -2.793 -2.827 1.00 90.06 89 GLY A CA 1
ATOM 634 C C . GLY A 1 89 ? 5.975 -3.918 -3.533 1.00 90.06 89 GLY A C 1
ATOM 635 O O . GLY A 1 89 ? 6.041 -5.041 -3.033 1.00 90.06 89 GLY A O 1
ATOM 636 N N . HIS A 1 90 ? 6.544 -3.639 -4.693 1.00 86.50 90 HIS A N 1
ATOM 637 C CA . HIS A 1 90 ? 7.351 -4.590 -5.444 1.00 86.50 90 HIS A CA 1
ATOM 638 C C . HIS A 1 90 ? 8.773 -4.048 -5.611 1.00 86.50 90 HIS A C 1
ATOM 640 O O . HIS A 1 90 ? 8.985 -2.877 -5.905 1.00 86.50 90 HIS A O 1
ATOM 646 N N . GLU A 1 91 ? 9.771 -4.897 -5.376 1.00 78.88 91 GLU A N 1
ATOM 647 C CA . GLU A 1 91 ? 11.168 -4.553 -5.652 1.00 78.88 91 GLU A CA 1
ATOM 648 C C . GLU A 1 91 ? 11.520 -4.860 -7.124 1.00 78.88 91 GLU A C 1
ATOM 650 O O . GLU A 1 91 ? 11.065 -5.873 -7.665 1.00 78.88 91 GLU A O 1
ATOM 655 N N . PRO A 1 92 ? 12.412 -4.104 -7.798 1.00 61.69 92 PRO A N 1
ATOM 656 C CA . PRO A 1 92 ? 12.770 -4.374 -9.190 1.00 61.69 92 PRO A CA 1
ATOM 657 C C . PRO A 1 92 ? 13.360 -5.762 -9.364 1.00 61.69 92 PRO A C 1
ATOM 659 O O . PRO A 1 92 ? 14.439 -6.057 -8.847 1.00 61.69 92 PRO A O 1
ATOM 662 N N . ARG A 1 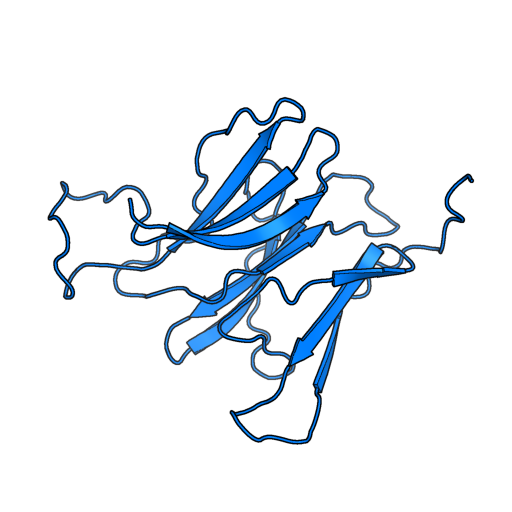93 ? 12.696 -6.597 -10.174 1.00 57.88 93 ARG A N 1
ATOM 663 C CA . ARG A 1 93 ? 13.101 -7.998 -10.414 1.00 57.88 93 ARG A CA 1
ATOM 664 C C . ARG A 1 93 ? 13.172 -8.821 -9.119 1.00 57.88 93 ARG A C 1
ATOM 666 O O . ARG A 1 93 ? 13.885 -9.826 -9.082 1.00 57.88 93 ARG A O 1
ATOM 673 N N . GLY A 1 94 ? 12.492 -8.360 -8.077 1.00 72.69 94 GLY A N 1
ATOM 674 C CA . GLY A 1 94 ? 12.612 -8.857 -6.723 1.00 72.69 94 GLY A CA 1
ATOM 675 C C . GLY A 1 94 ? 11.281 -9.361 -6.200 1.00 72.69 94 GLY A C 1
ATOM 676 O O . GLY A 1 94 ? 10.508 -10.004 -6.914 1.00 72.69 94 GLY A O 1
ATOM 677 N N . ALA A 1 95 ? 11.074 -9.122 -4.915 1.00 87.56 95 ALA A N 1
ATOM 678 C CA . ALA A 1 95 ? 9.966 -9.676 -4.174 1.00 87.56 95 ALA A CA 1
ATOM 679 C C . ALA A 1 95 ? 8.741 -8.753 -4.162 1.00 87.56 95 ALA A C 1
ATOM 681 O O . ALA A 1 95 ? 8.864 -7.530 -4.105 1.00 87.56 95 ALA A O 1
ATOM 682 N N . TYR A 1 96 ? 7.558 -9.360 -4.132 1.00 90.12 96 TYR A N 1
ATOM 683 C CA . TYR A 1 96 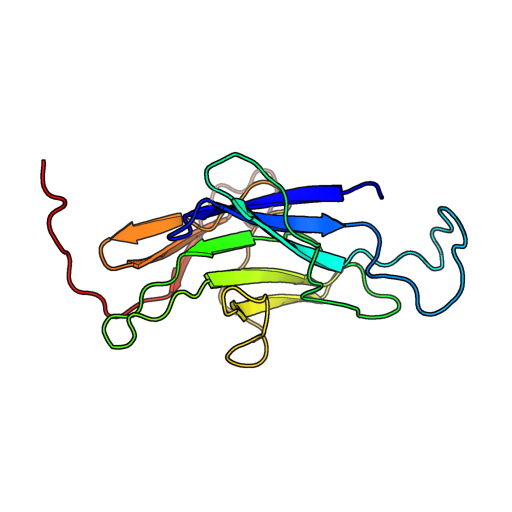? 6.330 -8.716 -3.685 1.00 90.12 96 TYR A CA 1
ATOM 684 C C . TYR A 1 96 ? 6.343 -8.656 -2.161 1.00 90.12 96 TYR A C 1
ATOM 686 O O . TYR A 1 96 ? 6.320 -9.692 -1.496 1.00 90.12 96 TYR A O 1
ATOM 694 N N . GLN A 1 97 ? 6.399 -7.445 -1.617 1.00 92.62 97 GLN A N 1
ATOM 695 C CA . GLN A 1 97 ? 6.463 -7.171 -0.187 1.00 92.62 97 GLN A CA 1
ATOM 696 C C . GLN A 1 97 ? 5.107 -6.704 0.324 1.00 92.62 97 GLN A C 1
ATOM 698 O O . GLN A 1 97 ? 4.480 -5.821 -0.260 1.00 92.62 97 GLN A O 1
ATOM 703 N N . LEU A 1 98 ? 4.668 -7.282 1.435 1.00 93.94 98 LEU A N 1
ATOM 704 C CA . LEU A 1 98 ? 3.422 -6.931 2.102 1.00 93.94 98 LEU A CA 1
ATOM 705 C C . LEU A 1 98 ? 3.716 -6.512 3.538 1.00 93.94 98 LEU A C 1
ATOM 707 O O . LEU A 1 98 ? 4.414 -7.226 4.250 1.00 93.94 98 LEU A O 1
ATOM 711 N N . GLY A 1 99 ? 3.167 -5.395 3.995 1.00 94.50 99 GLY A N 1
ATOM 712 C CA . GLY A 1 99 ? 3.334 -4.957 5.379 1.00 94.50 99 GLY A CA 1
ATOM 713 C C . GLY A 1 99 ? 2.073 -4.331 5.947 1.00 94.50 99 GLY A C 1
ATOM 714 O O . GLY A 1 99 ? 1.183 -3.913 5.203 1.00 94.50 99 GLY A O 1
ATOM 715 N N . ARG A 1 100 ? 2.002 -4.259 7.278 1.00 95.81 100 ARG A N 1
ATOM 716 C CA . ARG A 1 100 ? 1.018 -3.429 7.972 1.00 95.81 100 ARG A CA 1
ATOM 717 C C . ARG A 1 100 ? 1.676 -2.175 8.506 1.00 95.81 100 ARG A C 1
ATOM 719 O O . ARG A 1 100 ? 2.725 -2.253 9.144 1.00 95.81 100 ARG A O 1
ATOM 726 N N . VAL A 1 101 ? 1.030 -1.040 8.282 1.00 97.06 101 VAL A N 1
ATOM 727 C CA . VAL A 1 101 ? 1.474 0.258 8.787 1.00 97.06 101 VAL A CA 1
ATOM 728 C C . VAL A 1 101 ? 0.395 0.914 9.630 1.00 97.06 101 VAL A C 1
ATOM 730 O O . VAL A 1 101 ? -0.803 0.736 9.398 1.00 97.06 101 VAL A O 1
ATOM 733 N N . ASP A 1 102 ? 0.838 1.680 10.612 1.00 95.44 102 ASP A N 1
ATOM 734 C CA . ASP A 1 102 ? 0.004 2.585 11.382 1.00 95.44 102 ASP A CA 1
ATOM 735 C C . ASP A 1 102 ? -0.270 3.891 10.589 1.00 95.44 102 ASP A C 1
ATOM 737 O O . ASP A 1 102 ? 0.238 4.086 9.479 1.00 95.44 102 ASP A O 1
ATOM 741 N N . PRO A 1 103 ? -1.070 4.825 11.125 1.00 93.31 103 PRO A N 1
ATOM 742 C CA . PRO A 1 103 ? -1.458 6.055 10.422 1.00 93.31 103 PRO A CA 1
ATOM 743 C C . PRO A 1 103 ? -0.324 7.075 10.338 1.00 93.31 103 PRO A C 1
ATOM 745 O O . PRO A 1 103 ? -0.402 8.029 9.567 1.00 93.31 103 PRO A O 1
ATOM 748 N N . ALA A 1 104 ? 0.722 6.892 11.145 1.00 93.00 104 ALA A N 1
ATOM 749 C CA . ALA A 1 104 ? 1.945 7.671 11.077 1.00 93.00 104 ALA A CA 1
ATOM 750 C C . ALA A 1 104 ? 2.922 7.111 10.027 1.00 93.00 104 ALA A C 1
ATOM 752 O O . ALA A 1 104 ? 3.987 7.694 9.840 1.00 93.00 104 ALA A O 1
ATOM 753 N N . GLY A 1 105 ? 2.570 6.016 9.340 1.00 92.62 105 GLY A N 1
ATOM 754 C CA . GLY A 1 105 ? 3.416 5.344 8.355 1.00 92.62 105 GLY A CA 1
ATOM 755 C C . GLY A 1 105 ? 4.501 4.468 8.982 1.00 92.62 105 GLY A C 1
ATOM 756 O O . GLY A 1 105 ? 5.476 4.134 8.314 1.00 92.62 105 GLY A O 1
ATOM 757 N N . SER A 1 106 ? 4.360 4.095 10.256 1.00 94.69 106 SER A N 1
ATOM 758 C CA . SER A 1 106 ? 5.274 3.160 10.915 1.00 94.69 106 SER A CA 1
ATOM 759 C C . SER A 1 106 ? 4.811 1.728 10.693 1.00 94.69 106 SER A C 1
ATOM 761 O O . SER A 1 106 ? 3.646 1.402 10.915 1.00 94.69 106 SER A O 1
ATOM 763 N N . PHE A 1 107 ? 5.731 0.851 10.301 1.00 95.25 107 PHE A N 1
ATOM 764 C CA . PHE A 1 107 ? 5.456 -0.579 10.213 1.00 95.25 107 PHE A CA 1
ATOM 765 C C . PHE A 1 107 ? 5.142 -1.171 11.593 1.00 95.25 107 PHE A C 1
ATOM 767 O O . PHE A 1 107 ? 5.929 -1.027 12.529 1.00 95.25 107 PHE A O 1
ATOM 774 N N . LEU A 1 108 ? 4.004 -1.862 11.702 1.00 95.19 108 LEU A N 1
ATOM 775 C CA . LEU A 1 108 ? 3.615 -2.613 12.904 1.0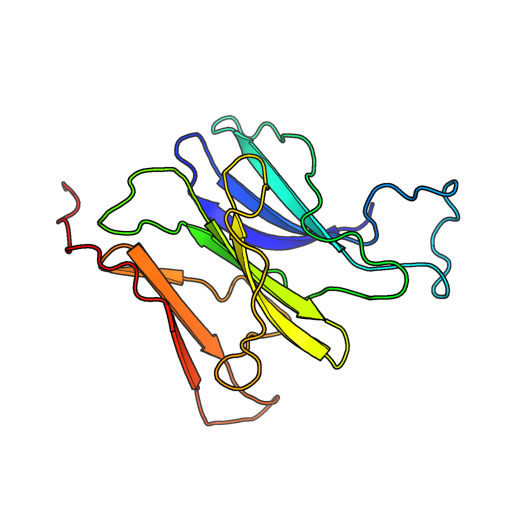0 95.19 108 LEU A CA 1
ATOM 776 C C . LEU A 1 108 ? 4.466 -3.881 13.061 1.00 95.19 108 LEU A C 1
ATOM 778 O O . LEU A 1 108 ? 4.861 -4.259 14.164 1.00 95.19 108 LEU A O 1
ATOM 782 N N . GLU A 1 109 ? 4.811 -4.480 11.926 1.00 93.94 109 GLU A N 1
ATOM 783 C CA . GLU A 1 109 ? 5.836 -5.498 11.764 1.00 93.94 109 GLU A CA 1
ATOM 784 C C . GLU A 1 109 ? 6.578 -5.257 10.450 1.00 93.94 109 GLU A C 1
ATOM 786 O O . GLU A 1 109 ? 6.054 -4.609 9.543 1.00 93.94 109 GLU A O 1
ATOM 791 N N . GLY A 1 110 ? 7.796 -5.791 10.335 1.00 89.62 110 GLY A N 1
ATOM 792 C CA . GLY A 1 110 ? 8.559 -5.686 9.094 1.00 89.62 110 GLY A CA 1
ATOM 793 C C . GLY A 1 110 ? 7.797 -6.279 7.895 1.00 89.62 110 GLY A C 1
ATOM 794 O O . GLY A 1 110 ? 7.089 -7.275 8.076 1.00 89.62 110 GLY A O 1
ATOM 795 N N . PRO A 1 111 ? 7.957 -5.710 6.683 1.00 91.38 111 PRO A N 1
ATOM 796 C CA . PRO A 1 111 ? 7.379 -6.274 5.469 1.00 91.38 111 PRO A CA 1
ATOM 797 C C . PRO A 1 111 ? 7.775 -7.740 5.263 1.00 91.38 111 PRO A C 1
ATOM 799 O O . PRO A 1 111 ? 8.889 -8.153 5.596 1.00 91.38 111 PRO A O 1
ATOM 802 N N . VAL A 1 112 ? 6.856 -8.519 4.699 1.00 92.56 112 VAL A N 1
ATOM 803 C CA . VAL A 1 112 ? 7.050 -9.932 4.377 1.00 92.56 112 VAL A CA 1
ATOM 804 C C . VAL A 1 112 ? 7.034 -10.160 2.870 1.00 92.56 112 VAL A C 1
ATOM 806 O O . VAL A 1 112 ? 6.178 -9.637 2.156 1.00 92.56 112 VAL A O 1
ATOM 809 N N . ASP A 1 113 ? 7.948 -11.007 2.397 1.00 92.69 113 ASP A N 1
ATOM 810 C CA . ASP A 1 113 ? 7.966 -11.484 1.015 1.00 92.69 113 ASP A CA 1
ATOM 811 C C . ASP A 1 113 ? 6.824 -12.487 0.786 1.00 92.69 113 ASP A C 1
ATOM 813 O O . ASP A 1 113 ? 6.777 -13.559 1.398 1.00 92.69 113 ASP A O 1
ATOM 817 N N . VAL A 1 114 ? 5.907 -12.144 -0.118 1.00 92.81 114 VAL A N 1
ATOM 818 C CA . VAL A 1 114 ? 4.758 -12.972 -0.509 1.00 92.81 114 VAL A CA 1
ATOM 819 C C . VAL A 1 114 ? 4.854 -13.495 -1.943 1.00 92.81 114 VAL A C 1
ATOM 821 O O . VAL A 1 114 ? 3.899 -14.091 -2.442 1.00 92.81 114 VAL A O 1
ATOM 824 N N . SER A 1 115 ? 6.003 -13.351 -2.605 1.00 90.44 115 SER A N 1
ATOM 825 C CA . SER A 1 115 ? 6.193 -13.647 -4.038 1.00 90.44 115 SER A CA 1
ATOM 826 C C . SER A 1 115 ? 5.858 -15.081 -4.443 1.00 90.44 115 SER A C 1
ATOM 828 O O . SER A 1 115 ? 5.541 -15.350 -5.604 1.00 90.44 115 SER A O 1
ATOM 830 N N . ALA A 1 116 ? 5.942 -16.014 -3.491 1.00 90.38 116 ALA A N 1
ATOM 831 C CA . ALA A 1 116 ? 5.608 -17.418 -3.698 1.00 90.38 116 ALA A CA 1
ATOM 832 C C . ALA A 1 116 ? 4.094 -17.680 -3.800 1.00 90.38 116 ALA A C 1
ATOM 834 O O . ALA A 1 116 ? 3.698 -18.740 -4.281 1.00 90.38 116 ALA A O 1
ATOM 835 N N . VAL A 1 117 ? 3.251 -16.755 -3.326 1.00 89.62 117 VAL A N 1
ATOM 836 C CA . VAL A 1 117 ? 1.800 -16.970 -3.177 1.00 89.62 117 VAL A CA 1
ATOM 837 C C . VAL A 1 117 ? 0.938 -15.852 -3.755 1.00 89.62 117 VAL A C 1
ATOM 839 O O . VAL A 1 117 ? -0.216 -16.108 -4.094 1.00 89.62 117 VAL A O 1
ATOM 842 N N . ALA A 1 118 ? 1.456 -14.630 -3.866 1.00 90.56 118 ALA A N 1
ATOM 843 C CA . ALA A 1 118 ? 0.685 -13.483 -4.318 1.00 90.56 118 ALA A CA 1
ATOM 844 C C . ALA A 1 118 ? 1.540 -12.478 -5.086 1.00 90.56 118 ALA A C 1
ATOM 846 O O . ALA A 1 118 ? 2.749 -12.371 -4.884 1.00 90.56 118 ALA A O 1
ATOM 847 N N . ARG A 1 119 ? 0.868 -11.739 -5.969 1.00 89.50 119 ARG A N 1
ATOM 848 C CA . ARG A 1 119 ? 1.426 -10.649 -6.770 1.00 89.50 119 ARG A CA 1
ATOM 849 C C . ARG A 1 119 ? 0.384 -9.554 -6.939 1.00 89.50 119 ARG A C 1
ATOM 851 O O . ARG A 1 119 ? -0.799 -9.773 -6.670 1.00 89.50 119 ARG A O 1
ATOM 858 N N . TRP A 1 120 ? 0.814 -8.403 -7.425 1.00 87.50 120 TRP A N 1
ATOM 859 C CA . TRP A 1 120 ? -0.066 -7.357 -7.929 1.00 87.50 120 TRP A CA 1
ATOM 860 C C . TRP A 1 120 ? 0.582 -6.640 -9.115 1.00 87.50 120 TRP A C 1
ATOM 862 O O . TRP A 1 120 ? 1.736 -6.895 -9.458 1.00 87.50 120 TRP A O 1
ATOM 872 N N . GLY A 1 121 ? -0.229 -5.872 -9.838 1.00 70.12 121 GLY A N 1
ATOM 873 C CA . GLY A 1 121 ? 0.142 -5.311 -11.130 1.00 70.12 121 GLY A CA 1
ATOM 874 C C . GLY A 1 121 ? 0.760 -3.919 -11.053 1.00 70.12 121 GLY A C 1
ATOM 875 O O . GLY A 1 121 ? 0.624 -3.207 -10.064 1.00 70.12 121 GLY A O 1
ATOM 876 N N . ARG A 1 122 ? 1.312 -3.518 -12.204 1.00 62.50 122 ARG A N 1
ATOM 877 C CA . ARG A 1 122 ? 2.005 -2.245 -12.453 1.00 62.50 122 ARG A CA 1
ATOM 878 C C . ARG A 1 122 ? 1.161 -0.978 -12.437 1.00 62.50 122 ARG A C 1
ATOM 880 O O . ARG A 1 122 ? 1.641 0.104 -12.768 1.00 62.50 122 ARG A O 1
ATOM 887 N N . ARG A 1 123 ? -0.138 -1.109 -12.194 1.00 57.22 123 ARG A N 1
ATOM 888 C CA . ARG A 1 123 ? -1.051 0.021 -12.259 1.00 57.22 123 ARG A CA 1
ATOM 889 C C . ARG A 1 123 ? -2.312 -0.271 -11.478 1.00 57.22 123 ARG A C 1
ATOM 891 O O . ARG A 1 123 ? -2.954 -1.291 -11.715 1.00 57.22 123 ARG A O 1
ATOM 898 N N . ASP A 1 124 ? -2.662 0.714 -10.664 1.00 59.97 124 ASP A N 1
ATOM 899 C CA . ASP A 1 124 ? -3.949 0.901 -10.010 1.00 59.97 124 ASP A CA 1
ATOM 900 C C . ASP A 1 124 ? -4.195 -0.014 -8.800 1.00 59.97 124 ASP A C 1
ATOM 902 O O . ASP A 1 124 ? -4.406 -1.214 -8.956 1.00 59.97 124 ASP A O 1
ATOM 906 N N . ASP A 1 125 ? -4.227 0.615 -7.615 1.00 63.47 125 ASP A N 1
ATOM 907 C CA . ASP A 1 125 ? -4.744 0.159 -6.313 1.00 63.47 125 ASP A CA 1
ATOM 908 C C . ASP A 1 125 ? -5.548 -1.162 -6.350 1.00 63.47 125 ASP A C 1
ATOM 910 O O . ASP A 1 125 ? -6.793 -1.171 -6.398 1.00 63.47 125 ASP A O 1
ATOM 914 N N . PRO A 1 126 ? -4.849 -2.309 -6.379 1.00 81.12 126 PRO A N 1
ATOM 915 C CA . PRO A 1 126 ? -5.467 -3.610 -6.554 1.00 81.12 126 PRO A CA 1
ATOM 916 C C . PRO A 1 126 ? -6.090 -4.087 -5.244 1.00 81.12 126 PRO A C 1
ATOM 918 O O . PRO A 1 126 ? -6.937 -4.983 -5.254 1.00 81.12 126 PRO A O 1
ATOM 921 N N . PHE A 1 127 ? -5.690 -3.491 -4.119 1.00 92.38 127 PHE A N 1
ATOM 922 C CA . PHE A 1 127 ? -6.144 -3.876 -2.799 1.00 92.38 127 PHE A CA 1
ATOM 923 C C . PHE A 1 127 ? -7.541 -3.316 -2.561 1.00 92.38 127 PHE A C 1
ATOM 925 O O . PHE A 1 127 ? -7.787 -2.114 -2.532 1.00 92.38 127 PHE A O 1
ATOM 932 N N . ARG A 1 128 ? -8.503 -4.216 -2.375 1.00 90.62 128 ARG A N 1
ATOM 933 C CA . ARG A 1 128 ? -9.882 -3.861 -2.060 1.00 90.62 128 ARG A CA 1
ATOM 934 C C . ARG A 1 128 ? -10.221 -4.374 -0.680 1.00 90.62 128 ARG A C 1
ATOM 936 O O . ARG A 1 128 ? -10.194 -5.582 -0.437 1.00 90.62 128 ARG A O 1
ATOM 943 N N . ARG A 1 129 ? -10.607 -3.454 0.208 1.00 90.12 129 ARG A N 1
ATOM 944 C CA . ARG A 1 129 ? -11.315 -3.833 1.429 1.00 90.12 129 ARG A CA 1
ATOM 945 C C . ARG A 1 129 ? -12.577 -4.592 1.024 1.00 90.12 129 ARG A C 1
ATOM 947 O O . ARG A 1 129 ? -13.347 -4.150 0.171 1.00 90.12 129 ARG A O 1
ATOM 954 N N . HIS A 1 130 ? -12.772 -5.737 1.645 1.00 85.62 130 HIS A N 1
ATOM 955 C CA . HIS A 1 130 ? -13.881 -6.637 1.414 1.00 85.62 130 HIS A CA 1
ATOM 956 C C . HIS A 1 130 ? -14.684 -6.812 2.715 1.00 85.62 130 HIS A C 1
ATOM 958 O O . HIS A 1 130 ? -14.445 -6.133 3.721 1.00 85.62 130 HIS A O 1
ATOM 964 N N . VAL A 1 131 ? -15.691 -7.692 2.691 1.00 77.81 131 VAL A N 1
ATOM 965 C CA . VAL A 1 131 ? -16.488 -8.039 3.874 1.00 77.81 131 VAL A CA 1
ATOM 966 C C . VAL A 1 131 ? -15.571 -8.382 5.047 1.00 77.81 131 VAL A C 1
ATOM 968 O O . VAL A 1 131 ? -14.484 -8.912 4.841 1.00 77.81 131 VAL A O 1
ATOM 971 N N . GLN A 1 132 ? -16.011 -8.075 6.268 1.00 78.19 132 GLN A N 1
ATOM 972 C CA . GLN A 1 132 ? -15.266 -8.371 7.497 1.00 78.19 132 GLN A CA 1
ATOM 973 C C . GLN A 1 132 ? -13.957 -7.580 7.664 1.00 78.19 132 GLN A C 1
ATOM 975 O O . GLN A 1 132 ? -13.249 -7.809 8.630 1.00 78.19 132 GLN A O 1
ATOM 980 N N . GLY A 1 133 ? -13.629 -6.624 6.787 1.00 83.06 133 GLY A N 1
ATOM 981 C CA . GLY A 1 133 ? -12.345 -5.913 6.864 1.00 83.06 133 GLY A CA 1
ATOM 982 C C . GLY A 1 133 ? -11.185 -6.698 6.251 1.00 83.06 133 GLY A C 1
ATOM 983 O O . GLY A 1 133 ? -10.035 -6.291 6.389 1.00 83.06 133 GLY A O 1
ATOM 984 N N . ASP A 1 134 ? -11.477 -7.805 5.558 1.00 90.75 134 ASP A N 1
ATOM 985 C CA . ASP A 1 134 ? -10.487 -8.494 4.738 1.00 90.75 134 ASP A CA 1
ATOM 986 C C . ASP A 1 134 ? -9.968 -7.576 3.634 1.00 90.75 134 ASP A C 1
ATOM 988 O O . ASP A 1 134 ? -10.674 -6.678 3.172 1.00 90.75 134 ASP A O 1
ATOM 992 N N . VAL A 1 135 ? -8.786 -7.888 3.114 1.00 93.19 135 VAL A N 1
ATOM 993 C CA . VAL A 1 135 ? -8.260 -7.245 1.908 1.00 93.19 135 VAL A CA 1
ATOM 994 C C . VAL A 1 135 ? -8.101 -8.297 0.828 1.00 93.19 135 VAL A C 1
ATOM 996 O O . VAL A 1 135 ? -7.512 -9.353 1.064 1.00 93.19 135 VAL A O 1
ATOM 999 N N . LEU A 1 136 ? -8.664 -8.020 -0.346 1.00 92.75 136 LEU A N 1
ATOM 1000 C CA . LEU A 1 136 ? -8.669 -8.906 -1.502 1.00 92.75 136 LEU A CA 1
ATOM 1001 C C . LEU A 1 136 ? -8.139 -8.169 -2.727 1.00 92.75 136 LEU A C 1
ATOM 1003 O O . LEU A 1 136 ? -8.436 -6.995 -2.930 1.00 92.75 136 LEU A O 1
ATOM 1007 N N . TRP A 1 137 ? -7.378 -8.876 -3.551 1.00 92.69 137 TRP A N 1
ATOM 1008 C CA . TRP A 1 137 ? -6.888 -8.376 -4.828 1.00 92.69 137 TRP A CA 1
ATOM 1009 C C . TRP A 1 137 ? -6.809 -9.508 -5.839 1.00 92.69 137 TRP A C 1
ATOM 1011 O O . TRP A 1 137 ? -6.880 -10.691 -5.493 1.00 92.69 137 TRP A O 1
ATOM 1021 N N . ALA A 1 138 ? -6.681 -9.133 -7.104 1.00 90.69 138 ALA A N 1
ATOM 1022 C CA . ALA A 1 138 ? -6.577 -10.067 -8.206 1.00 90.69 138 ALA A CA 1
ATOM 1023 C C . ALA A 1 138 ? -5.507 -9.608 -9.193 1.00 90.69 138 ALA A C 1
ATOM 1025 O O . ALA A 1 138 ? -5.259 -8.410 -9.331 1.00 90.69 138 ALA A O 1
ATOM 1026 N N . TRP A 1 139 ? -4.882 -10.558 -9.883 1.00 89.19 139 TRP A N 1
ATOM 1027 C CA . TRP A 1 139 ? -3.878 -10.265 -10.902 1.00 89.19 139 TRP A CA 1
ATOM 1028 C C . TRP A 1 139 ? -3.920 -11.279 -12.046 1.00 89.19 139 TRP A C 1
ATOM 1030 O O . TRP A 1 139 ? -4.474 -12.374 -11.932 1.00 89.19 139 TRP A O 1
ATOM 1040 N N . LEU A 1 140 ? -3.316 -10.883 -13.160 1.00 87.00 140 LEU A N 1
ATOM 1041 C CA . LEU A 1 140 ? -2.952 -11.745 -14.278 1.00 87.00 140 LEU A CA 1
ATOM 1042 C C . LEU A 1 140 ? -1.424 -11.806 -14.316 1.00 87.00 140 LEU A C 1
ATOM 1044 O O . LEU A 1 140 ? -0.781 -10.796 -14.038 1.00 87.00 140 LEU A O 1
ATOM 1048 N N . ASP A 1 141 ? -0.847 -12.959 -14.652 1.00 84.00 141 ASP A N 1
ATOM 1049 C CA . ASP A 1 141 ? 0.618 -13.100 -14.658 1.00 84.00 141 ASP A CA 1
ATOM 1050 C C . ASP A 1 141 ? 1.291 -12.215 -15.714 1.00 84.00 141 ASP A C 1
ATOM 1052 O O . ASP A 1 141 ? 2.336 -11.633 -15.445 1.00 84.00 141 ASP A O 1
ATOM 1056 N N . ASP A 1 142 ? 0.664 -12.081 -16.888 1.00 83.25 142 ASP A N 1
ATOM 1057 C CA . ASP A 1 142 ? 1.229 -11.393 -18.047 1.00 83.25 142 ASP A CA 1
ATOM 1058 C C . ASP A 1 142 ? 0.137 -10.752 -18.925 1.00 83.25 142 ASP A C 1
ATOM 1060 O O . ASP A 1 142 ? -1.021 -11.200 -18.918 1.00 83.25 142 ASP A O 1
ATOM 1064 N N . PRO A 1 143 ? 0.484 -9.743 -19.751 1.00 81.81 143 PRO A N 1
ATOM 1065 C CA . PRO A 1 143 ? -0.403 -9.233 -20.789 1.00 81.81 143 PRO A CA 1
ATOM 1066 C C . PRO A 1 143 ? -0.916 -10.355 -21.701 1.00 81.81 143 PRO A C 1
ATOM 1068 O O . PRO A 1 143 ? -0.142 -11.105 -22.291 1.00 81.81 143 PRO A O 1
ATOM 1071 N N . GLY A 1 144 ? -2.239 -10.454 -21.839 1.00 85.25 144 GLY A N 1
ATOM 1072 C CA . GLY A 1 144 ? -2.888 -11.501 -22.633 1.00 85.25 144 GLY A CA 1
ATOM 1073 C C . GLY A 1 144 ? -3.132 -12.816 -21.886 1.00 85.25 144 GLY A C 1
ATOM 1074 O O . GLY A 1 144 ? -3.720 -13.726 -22.470 1.00 85.25 144 GLY A O 1
ATOM 1075 N N . SER A 1 145 ? -2.745 -12.924 -20.611 1.00 88.62 145 SER A N 1
ATOM 1076 C CA . SER A 1 145 ? -3.139 -14.062 -19.778 1.00 88.62 145 SER A CA 1
ATOM 1077 C C . SER A 1 145 ? -4.658 -14.105 -19.580 1.00 88.62 145 SER A C 1
ATOM 1079 O O . SER A 1 145 ? -5.321 -13.077 -19.433 1.00 88.62 145 SER A O 1
ATOM 1081 N N . THR A 1 146 ? -5.212 -15.317 -19.565 1.00 90.56 146 THR A N 1
ATOM 1082 C CA . THR A 1 146 ? -6.641 -15.583 -19.331 1.00 90.56 146 THR A CA 1
ATOM 1083 C C . THR A 1 146 ? -6.916 -16.186 -17.956 1.00 90.56 146 THR A C 1
ATOM 1085 O O . THR A 1 146 ? -8.071 -16.437 -17.618 1.00 90.56 146 THR A O 1
ATOM 1088 N N . THR A 1 147 ? -5.872 -16.459 -17.173 1.00 91.56 147 THR A N 1
ATOM 1089 C CA . THR A 1 147 ? -5.999 -17.046 -15.837 1.00 91.56 147 THR A CA 1
ATOM 1090 C C . THR A 1 147 ? -5.966 -15.937 -14.802 1.00 91.56 147 THR A C 1
ATOM 1092 O O . THR A 1 147 ? -4.913 -15.354 -14.558 1.00 91.56 147 THR A O 1
ATOM 1095 N N . LEU A 1 148 ? -7.122 -15.658 -14.196 1.00 90.12 148 LEU A N 1
ATOM 1096 C CA . LEU A 1 148 ? -7.241 -14.719 -13.086 1.00 90.12 148 LEU A CA 1
ATOM 1097 C C . LEU A 1 148 ? -6.818 -15.386 -11.780 1.00 90.12 148 LEU A C 1
ATOM 1099 O O . LEU A 1 148 ? -7.411 -16.384 -11.367 1.00 90.12 148 LEU A O 1
ATOM 1103 N N . HIS A 1 149 ? -5.845 -14.787 -11.108 1.00 92.06 149 HIS A N 1
ATOM 1104 C CA . HIS A 1 149 ? -5.462 -15.145 -9.750 1.00 92.06 149 HIS A CA 1
ATOM 1105 C C . HIS A 1 149 ? -6.113 -14.206 -8.748 1.00 92.06 149 HIS A C 1
ATOM 1107 O O . HIS A 1 149 ? -6.376 -13.044 -9.054 1.00 92.06 149 HIS A O 1
ATOM 1113 N N . VAL A 1 150 ? -6.359 -14.709 -7.541 1.00 91.75 150 VAL A N 1
ATOM 1114 C CA . VAL A 1 150 ? -6.961 -13.948 -6.444 1.00 91.75 150 VAL A CA 1
ATOM 1115 C C . VAL A 1 150 ? -6.214 -14.268 -5.159 1.00 91.75 150 VAL A C 1
ATOM 1117 O O . VAL A 1 150 ? -5.967 -15.436 -4.859 1.00 91.75 150 VAL A O 1
ATOM 1120 N N . ALA A 1 151 ? -5.914 -13.239 -4.374 1.00 92.25 151 ALA A N 1
ATOM 1121 C CA . ALA A 1 151 ? -5.375 -13.380 -3.030 1.00 92.25 151 ALA A CA 1
ATOM 1122 C C . ALA A 1 151 ? -6.226 -12.601 -2.025 1.00 92.25 151 ALA A C 1
ATOM 1124 O O . ALA A 1 151 ? -6.909 -11.635 -2.363 1.00 92.25 151 ALA A O 1
ATOM 1125 N N . ARG A 1 152 ? -6.220 -13.079 -0.779 1.00 92.44 152 ARG A N 1
ATOM 1126 C CA . ARG A 1 152 ? -6.971 -12.504 0.338 1.00 92.44 152 ARG A CA 1
ATOM 1127 C C . ARG A 1 152 ? -6.139 -12.590 1.606 1.00 92.44 152 ARG A C 1
ATOM 1129 O O . ARG A 1 152 ? -5.727 -13.689 1.977 1.00 92.44 152 ARG A O 1
ATOM 1136 N N . VAL A 1 153 ? -6.006 -11.475 2.320 1.00 92.25 153 VAL A N 1
ATOM 1137 C CA . VAL A 1 153 ? -5.612 -11.487 3.735 1.00 92.25 153 VAL A CA 1
ATOM 1138 C C . VAL A 1 153 ? -6.881 -11.460 4.578 1.00 92.25 153 VAL A C 1
ATOM 1140 O O . VAL A 1 153 ? -7.757 -10.620 4.366 1.00 92.25 153 VAL A O 1
ATOM 1143 N N . ARG A 1 154 ? -7.004 -12.424 5.496 1.00 90.56 154 ARG A N 1
ATOM 1144 C CA . ARG A 1 154 ? -8.172 -12.556 6.373 1.00 90.56 154 ARG A CA 1
ATOM 1145 C C . ARG A 1 154 ? -7.993 -11.738 7.638 1.00 90.56 154 ARG A C 1
ATOM 1147 O O . ARG A 1 154 ? -7.026 -11.972 8.354 1.00 90.56 154 ARG A O 1
ATOM 1154 N N . SER A 1 155 ? -8.911 -10.819 7.904 1.00 84.75 155 SER A N 1
ATOM 1155 C CA . SER A 1 155 ? -8.847 -9.925 9.071 1.00 84.75 155 SER A CA 1
ATOM 1156 C C . SER A 1 155 ? -9.387 -10.571 10.345 1.00 84.75 155 SER A C 1
ATOM 1158 O O . SER A 1 155 ? -9.114 -10.120 11.451 1.00 84.75 155 SER A O 1
ATOM 1160 N N . GLY A 1 156 ? -10.176 -11.637 10.194 1.00 74.75 156 GLY A N 1
ATOM 1161 C CA . GLY A 1 156 ? -10.885 -12.267 11.306 1.00 74.75 156 GLY A CA 1
ATOM 1162 C C . GLY A 1 156 ? -12.162 -11.531 11.726 1.00 74.75 156 GLY A C 1
ATOM 1163 O O . GLY A 1 156 ? -12.887 -12.052 12.571 1.00 74.75 156 GLY A O 1
ATOM 1164 N N . GLY A 1 157 ? -12.483 -10.379 11.115 1.00 65.44 157 GLY A N 1
ATOM 1165 C CA . GLY A 1 157 ? -13.704 -9.610 11.377 1.00 65.44 157 GLY A CA 1
ATOM 1166 C C . GLY A 1 157 ? -14.993 -10.427 11.245 1.00 65.44 157 GLY A C 1
ATOM 1167 O O . GLY A 1 157 ? -15.090 -11.373 10.464 1.00 65.44 157 GLY A O 1
ATOM 1168 N N . SER A 1 158 ? -16.031 -10.037 11.985 1.00 59.38 158 SER A N 1
ATOM 1169 C CA . SER A 1 158 ? -17.402 -10.492 11.719 1.00 59.38 158 SER A CA 1
ATOM 1170 C C . SER A 1 158 ? -18.118 -9.459 10.845 1.00 59.38 158 SER A C 1
ATOM 1172 O O . SER A 1 158 ? -17.753 -8.286 10.827 1.00 59.38 158 SER A O 1
ATOM 1174 N N . SER A 1 159 ? -19.075 -9.885 10.017 1.00 54.44 159 SER A N 1
ATOM 1175 C CA . SER A 1 159 ? -19.761 -8.965 9.108 1.00 54.44 159 SER A CA 1
ATOM 1176 C C . SER A 1 159 ? -20.714 -8.084 9.910 1.00 54.44 159 SER A C 1
ATOM 1178 O O . SER A 1 159 ? -21.772 -8.561 10.322 1.00 54.44 159 SER A O 1
ATOM 1180 N N . GLU A 1 160 ? -20.385 -6.812 10.097 1.00 51.03 160 GLU A N 1
ATOM 1181 C CA . GLU A 1 160 ? -21.364 -5.846 10.585 1.00 51.03 160 GLU A CA 1
ATOM 1182 C C . GLU A 1 160 ? -22.220 -5.346 9.418 1.00 51.03 160 GLU A C 1
ATOM 1184 O O . GLU A 1 160 ? -21.724 -4.987 8.347 1.00 51.03 160 GLU A O 1
ATOM 1189 N N . ARG A 1 161 ? -23.544 -5.371 9.604 1.00 40.19 161 ARG A N 1
ATOM 1190 C CA . ARG A 1 161 ? -24.473 -4.696 8.694 1.00 40.19 161 ARG A CA 1
ATOM 1191 C C . ARG A 1 161 ? -24.178 -3.200 8.773 1.00 40.19 161 ARG A C 1
ATOM 1193 O O . ARG A 1 161 ? -24.283 -2.632 9.855 1.00 40.19 161 ARG A O 1
ATOM 1200 N N . ALA A 1 162 ? -23.889 -2.565 7.640 1.00 39.81 162 ALA A N 1
ATOM 1201 C CA . ALA A 1 162 ? -23.907 -1.110 7.574 1.00 39.81 162 ALA A CA 1
ATOM 1202 C C . ALA A 1 162 ? -25.310 -0.612 7.981 1.00 39.81 162 ALA A C 1
ATOM 1204 O O . ALA A 1 162 ? -26.303 -1.162 7.482 1.00 39.81 162 ALA A O 1
ATOM 1205 N N . PRO A 1 163 ? -25.434 0.373 8.887 1.00 39.34 163 PRO A N 1
ATOM 1206 C CA . PRO A 1 163 ? -26.703 1.058 9.072 1.00 39.34 163 PRO A CA 1
ATOM 1207 C C . PRO A 1 163 ? -27.075 1.760 7.757 1.00 39.34 163 PRO A C 1
ATOM 1209 O O . PRO A 1 163 ? -26.223 2.387 7.126 1.00 39.34 163 PRO A O 1
ATOM 1212 N N . LEU A 1 164 ? -28.328 1.564 7.328 1.00 37.31 164 LEU A N 1
ATOM 1213 C CA . LEU A 1 164 ? -28.942 2.264 6.194 1.00 37.31 164 LEU A CA 1
ATOM 1214 C C . LEU A 1 164 ? -29.148 3.746 6.513 1.00 37.31 164 LEU A C 1
ATOM 1216 O O . LEU A 1 164 ? -29.507 4.036 7.679 1.00 37.31 164 LEU A O 1
#

Sequence (164 aa):
MASELGGAAISAGGWVLVLNAHQAPATLGQSSYDPGSMNQDIGMSMIGGDLSPGPVIWLTDTAGRNEDDASIARWEPSDDGAEQYLVGGHEPRGAYQLGRVDPAGSFLEGPVDVSAVARWGRRDDPFRRHVQGDVLWAWLDDPGSTTLHVARVRSGGSSERAPL

Secondary structure (DSSP, 8-state):
--EEEEEEEEETTEEEEEEEES-S--SS---TT-TTT---EEEEEEEETT--EEEEEES---TT---EEEEEEEE--TT--S-EEEEEEE-TTS-EEEEEE-TTS-BSS--EE-TTT----SSS---EE-GGG-EEEEE-SSTT----EEEEE------PPPP-